Protein AF-A0A7Y5VQ24-F1 (afdb_monomer_lite)

Structure (mmCIF, N/CA/C/O backbone):
data_AF-A0A7Y5VQ24-F1
#
_entry.id   AF-A0A7Y5VQ24-F1
#
loop_
_atom_site.group_PDB
_atom_site.id
_atom_site.type_symbol
_atom_site.label_atom_id
_atom_site.label_alt_id
_atom_site.label_comp_id
_atom_site.label_asym_id
_atom_site.label_entity_id
_atom_site.label_seq_id
_atom_site.pdbx_PDB_ins_code
_atom_site.Cartn_x
_atom_site.Cartn_y
_atom_site.Cartn_z
_atom_site.occupancy
_atom_site.B_iso_or_equiv
_atom_site.auth_seq_id
_a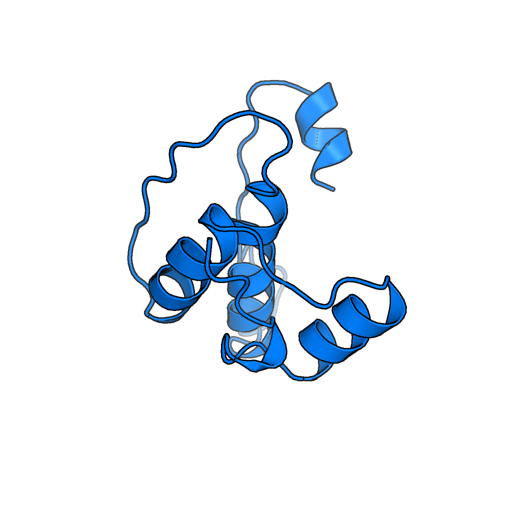tom_site.auth_comp_id
_atom_site.auth_asym_id
_atom_site.auth_atom_id
_atom_site.pdbx_PDB_model_num
ATOM 1 N N . MET A 1 1 ? -13.811 -11.235 13.311 1.00 49.31 1 MET A N 1
ATOM 2 C CA . MET A 1 1 ? -13.006 -10.517 12.301 1.00 49.31 1 MET A CA 1
ATOM 3 C C . MET A 1 1 ? -11.793 -11.379 12.024 1.00 49.31 1 MET A C 1
ATOM 5 O O . MET A 1 1 ? -11.078 -11.698 12.964 1.00 49.31 1 MET A O 1
ATOM 9 N N . GLU A 1 2 ? -11.639 -11.869 10.800 1.00 56.06 2 GLU A N 1
ATOM 10 C CA . GLU A 1 2 ? -10.588 -12.828 10.451 1.00 56.06 2 GLU A CA 1
ATOM 11 C C . GLU A 1 2 ? -9.355 -12.055 9.961 1.00 56.06 2 GLU A C 1
ATOM 13 O O . GLU A 1 2 ? -9.328 -11.540 8.844 1.00 56.06 2 GLU A O 1
ATOM 18 N N . GLN A 1 3 ? -8.350 -11.899 10.829 1.00 68.00 3 GLN A N 1
ATOM 19 C CA . GLN A 1 3 ? -7.109 -11.201 10.489 1.00 68.00 3 GLN A CA 1
ATOM 20 C C . GLN A 1 3 ? -6.235 -12.089 9.601 1.00 68.00 3 GLN A C 1
ATOM 22 O O . GLN A 1 3 ? -5.571 -13.015 10.066 1.00 68.00 3 GLN A O 1
ATOM 27 N N . ARG A 1 4 ? -6.219 -11.798 8.299 1.00 86.19 4 ARG A N 1
ATOM 28 C CA . ARG A 1 4 ? -5.417 -12.545 7.325 1.00 86.19 4 ARG A CA 1
ATOM 29 C C . ARG A 1 4 ? -3.967 -12.062 7.345 1.00 86.19 4 ARG A C 1
ATOM 31 O O . ARG A 1 4 ? -3.710 -10.865 7.258 1.00 86.19 4 ARG A O 1
ATOM 38 N N . SER A 1 5 ? -3.009 -12.982 7.440 1.00 93.00 5 SER A N 1
ATOM 39 C CA . SER A 1 5 ? -1.584 -12.628 7.370 1.00 93.00 5 SER A CA 1
ATOM 40 C C . SER A 1 5 ? -1.195 -12.140 5.971 1.00 93.00 5 SER A C 1
ATOM 42 O O . SER A 1 5 ? -1.693 -12.664 4.970 1.00 93.00 5 SER A O 1
ATOM 44 N N . PHE A 1 6 ? -0.267 -11.180 5.890 1.00 94.31 6 PHE A N 1
ATOM 45 C CA . PHE A 1 6 ? 0.288 -10.711 4.613 1.00 94.31 6 PHE A CA 1
ATOM 46 C C . PHE A 1 6 ? 0.953 -11.827 3.804 1.00 94.31 6 PHE A C 1
ATOM 48 O O . PHE A 1 6 ? 0.871 -11.824 2.575 1.00 94.31 6 PHE A O 1
ATOM 55 N N . SER A 1 7 ? 1.550 -12.816 4.474 1.00 92.50 7 SER A N 1
ATOM 56 C CA . SER A 1 7 ? 2.158 -13.983 3.821 1.00 92.50 7 SER A CA 1
ATOM 57 C C . SER A 1 7 ? 1.153 -14.780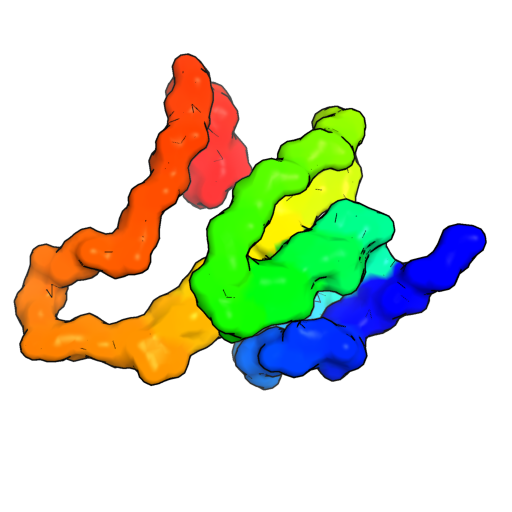 2.978 1.00 92.50 7 SER A C 1
ATOM 59 O O . SER A 1 7 ? 1.525 -15.379 1.973 1.00 92.50 7 SER A O 1
ATOM 61 N N . ALA A 1 8 ? -0.138 -14.716 3.319 1.00 93.12 8 ALA A N 1
ATOM 62 C CA . ALA A 1 8 ? -1.219 -15.381 2.597 1.00 93.12 8 ALA A CA 1
ATOM 63 C C . ALA A 1 8 ? -1.779 -14.563 1.414 1.00 93.12 8 ALA A C 1
ATOM 65 O O . ALA A 1 8 ? -2.772 -14.979 0.809 1.00 93.12 8 ALA A O 1
ATOM 66 N N . LEU A 1 9 ? -1.199 -13.395 1.100 1.00 93.44 9 LEU A N 1
ATOM 67 C CA . LEU A 1 9 ? -1.666 -12.487 0.042 1.00 93.44 9 LEU A CA 1
ATOM 68 C C . LEU A 1 9 ? -0.833 -12.554 -1.248 1.00 93.44 9 LEU A C 1
ATOM 70 O O . LEU A 1 9 ? -1.048 -11.741 -2.141 1.00 93.44 9 LEU A O 1
ATOM 74 N N . SER A 1 10 ? 0.078 -13.528 -1.374 1.00 93.00 10 SER A N 1
ATOM 75 C CA . SER A 1 10 ? 0.875 -13.773 -2.595 1.00 93.00 10 SER A CA 1
ATOM 76 C C . SER A 1 10 ? 1.668 -12.551 -3.091 1.00 93.00 10 SER A C 1
ATOM 78 O O . SER A 1 10 ? 1.872 -12.366 -4.289 1.00 93.00 10 SER A O 1
ATOM 80 N N . LEU A 1 11 ? 2.109 -11.694 -2.167 1.00 96.06 11 LEU A N 1
ATOM 81 C CA . LEU A 1 11 ? 2.969 -10.552 -2.476 1.00 96.06 11 LEU A CA 1
ATOM 82 C C . LEU A 1 11 ? 4.411 -11.001 -2.740 1.00 96.06 11 LEU A C 1
ATOM 84 O O . LEU A 1 11 ? 4.828 -12.097 -2.370 1.00 96.06 11 LEU A O 1
ATOM 88 N N . HIS A 1 12 ? 5.191 -10.121 -3.371 1.00 96.38 12 HIS A N 1
ATOM 89 C CA . HIS A 1 12 ? 6.589 -10.414 -3.683 1.00 96.38 12 HIS A CA 1
ATOM 90 C C . HIS A 1 12 ? 7.400 -10.602 -2.381 1.00 96.38 12 HIS A C 1
ATOM 92 O O . HIS A 1 12 ? 7.196 -9.818 -1.448 1.00 96.38 12 HIS A O 1
ATOM 98 N N . PRO A 1 13 ? 8.353 -11.555 -2.292 1.00 96.00 13 PRO A N 1
ATOM 99 C CA . PRO A 1 13 ? 9.098 -11.822 -1.055 1.00 96.00 13 PRO A CA 1
ATOM 100 C C . PRO A 1 13 ? 9.791 -10.596 -0.450 1.00 96.00 13 PRO A C 1
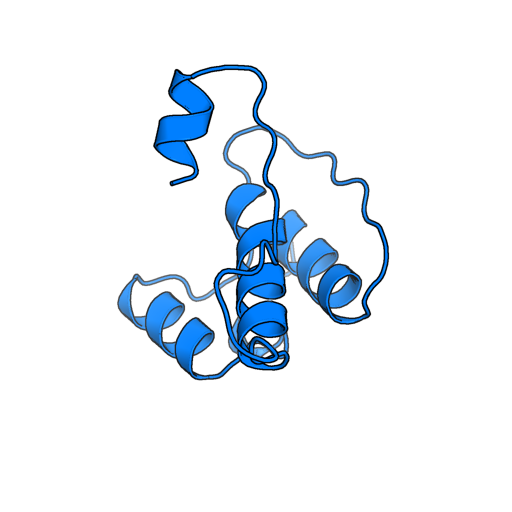ATOM 102 O O . PRO A 1 13 ? 9.800 -10.435 0.766 1.00 96.00 13 PRO A O 1
ATOM 105 N N . ALA A 1 14 ? 10.308 -9.687 -1.284 1.00 96.06 14 ALA A N 1
ATOM 106 C CA . ALA A 1 14 ? 10.917 -8.441 -0.807 1.00 96.06 14 ALA A CA 1
ATOM 107 C C . ALA A 1 14 ? 9.914 -7.525 -0.080 1.00 96.06 14 ALA A C 1
ATOM 109 O O . ALA A 1 14 ? 10.267 -6.890 0.908 1.00 96.06 14 ALA A O 1
ATOM 110 N N . ILE A 1 15 ? 8.656 -7.497 -0.533 1.00 96.50 15 ILE A N 1
ATOM 111 C CA . ILE A 1 15 ? 7.583 -6.733 0.115 1.00 96.50 15 ILE A CA 1
ATOM 112 C C . ILE A 1 15 ? 7.223 -7.384 1.454 1.00 96.50 15 ILE A C 1
ATOM 114 O O . ILE A 1 15 ? 7.099 -6.690 2.456 1.00 96.50 15 ILE A O 1
ATOM 118 N N . LEU A 1 16 ? 7.094 -8.715 1.491 1.00 96.56 16 LEU A N 1
ATOM 119 C CA . LEU A 1 16 ? 6.804 -9.455 2.726 1.00 96.56 16 LEU A CA 1
ATOM 120 C C . LEU A 1 16 ? 7.903 -9.276 3.780 1.00 96.56 16 LEU A C 1
ATOM 122 O O . LEU A 1 16 ? 7.601 -9.104 4.960 1.00 96.56 16 LEU A O 1
ATOM 126 N N . LYS A 1 17 ? 9.168 -9.277 3.347 1.00 96.12 17 LYS A N 1
ATOM 127 C CA . LYS A 1 17 ? 10.316 -8.998 4.210 1.00 96.12 17 LYS A CA 1
ATOM 128 C C . LYS A 1 17 ? 10.226 -7.592 4.806 1.00 96.12 17 LYS A C 1
ATOM 130 O O . LYS A 1 17 ? 10.250 -7.475 6.024 1.00 96.12 17 LYS A O 1
ATOM 135 N N . ALA A 1 18 ? 10.031 -6.569 3.972 1.00 96.12 18 ALA A N 1
ATOM 136 C CA . ALA A 1 18 ? 9.903 -5.186 4.435 1.00 96.12 18 ALA A CA 1
ATOM 137 C C . ALA A 1 18 ? 8.728 -5.006 5.413 1.00 96.12 18 ALA A C 1
ATOM 139 O O . ALA A 1 18 ? 8.879 -4.386 6.456 1.00 96.12 18 ALA A O 1
ATOM 140 N N . LEU A 1 19 ? 7.569 -5.613 5.126 1.00 95.56 19 LEU A N 1
ATOM 141 C CA . LEU A 1 19 ? 6.421 -5.595 6.040 1.00 95.56 19 LEU A CA 1
ATOM 142 C C . LEU A 1 19 ? 6.762 -6.222 7.395 1.00 95.56 19 LEU A C 1
ATOM 144 O O . LEU A 1 19 ? 6.373 -5.689 8.428 1.00 95.56 19 LEU A O 1
ATOM 148 N N . THR A 1 20 ? 7.503 -7.330 7.394 1.00 94.44 20 THR A N 1
ATOM 149 C CA . THR A 1 20 ? 7.909 -8.018 8.626 1.00 94.44 20 THR A CA 1
ATOM 150 C C . THR A 1 20 ? 8.897 -7.183 9.440 1.00 94.44 20 THR A C 1
ATOM 152 O O . THR A 1 20 ? 8.749 -7.099 10.656 1.00 94.44 20 THR A O 1
ATOM 155 N N . GLU A 1 21 ? 9.876 -6.552 8.786 1.00 96.44 21 GLU A N 1
ATOM 156 C CA . GLU A 1 21 ? 10.871 -5.674 9.423 1.00 96.44 21 GLU A CA 1
ATOM 157 C C . GLU A 1 21 ? 10.221 -4.437 10.060 1.00 96.44 21 GLU A C 1
ATOM 159 O O . GLU A 1 21 ? 10.595 -4.045 11.161 1.00 96.44 21 GLU A O 1
ATOM 164 N N . GLU A 1 22 ? 9.182 -3.897 9.425 1.00 94.50 22 GLU A N 1
ATOM 165 C CA . GLU A 1 22 ? 8.359 -2.801 9.950 1.00 94.50 22 GLU A CA 1
ATOM 166 C C . GLU A 1 22 ? 7.316 -3.257 10.997 1.00 94.50 22 GLU A C 1
ATOM 168 O O . GLU A 1 22 ? 6.561 -2.446 11.533 1.00 94.50 22 GLU A O 1
ATOM 173 N N . GLY A 1 23 ? 7.234 -4.558 11.298 1.00 94.62 23 GLY A N 1
ATOM 174 C CA . GLY A 1 23 ? 6.317 -5.111 12.300 1.00 94.62 23 GLY A CA 1
ATOM 175 C C . GLY A 1 23 ? 4.874 -5.340 11.824 1.00 94.62 23 GLY A C 1
ATOM 176 O O . GLY A 1 23 ? 3.999 -5.660 12.632 1.00 94.62 23 GLY A O 1
ATOM 177 N N . TYR A 1 24 ? 4.594 -5.236 10.524 1.00 93.56 24 TYR A N 1
ATOM 178 C CA . TYR A 1 24 ? 3.281 -5.520 9.939 1.00 93.56 24 TYR A CA 1
ATOM 179 C C . TYR A 1 24 ? 3.101 -7.015 9.635 1.00 93.56 24 TYR A C 1
ATOM 181 O O . TYR A 1 24 ? 3.555 -7.525 8.611 1.00 93.56 24 TYR A O 1
ATOM 189 N N . GLN A 1 25 ? 2.369 -7.729 10.495 1.00 90.81 25 GLN A N 1
ATOM 190 C CA . GLN A 1 25 ? 2.109 -9.170 10.319 1.00 90.81 25 GLN A CA 1
ATOM 191 C C . GLN A 1 25 ? 0.738 -9.492 9.705 1.00 90.81 25 GLN A C 1
ATOM 193 O O . GLN A 1 25 ? 0.601 -10.437 8.916 1.00 90.81 25 GLN A O 1
ATOM 198 N N . HIS A 1 26 ? -0.278 -8.696 10.045 1.00 94.56 26 HIS A N 1
ATOM 199 C CA . HIS A 1 26 ? -1.670 -8.929 9.665 1.00 94.56 26 HIS A CA 1
ATOM 200 C C . HIS A 1 26 ? -2.202 -7.795 8.795 1.00 94.56 26 HIS A C 1
ATOM 202 O O . HIS A 1 26 ? -2.040 -6.618 9.116 1.00 94.56 26 HIS A O 1
ATOM 208 N N . ALA A 1 27 ? -2.866 -8.166 7.705 1.00 95.12 27 ALA A N 1
ATOM 209 C CA . ALA A 1 27 ? -3.548 -7.229 6.836 1.00 95.12 27 ALA A CA 1
ATOM 210 C C . ALA A 1 27 ? -4.876 -6.787 7.465 1.00 95.12 27 ALA A C 1
ATOM 212 O O . ALA A 1 27 ? -5.593 -7.590 8.068 1.00 95.12 27 ALA A O 1
ATOM 213 N N . THR A 1 28 ? -5.234 -5.519 7.276 1.00 94.44 28 THR A N 1
ATOM 214 C CA . THR A 1 28 ? -6.564 -5.014 7.640 1.00 94.44 28 THR A CA 1
ATOM 215 C C . THR A 1 28 ? -7.639 -5.590 6.716 1.00 94.44 28 THR A C 1
ATOM 217 O O . THR A 1 28 ? -7.348 -6.048 5.610 1.00 94.44 28 THR A O 1
ATOM 220 N N . ASP A 1 29 ? -8.909 -5.512 7.117 1.00 93.75 29 ASP A N 1
ATOM 221 C CA . ASP A 1 29 ? -10.025 -6.038 6.319 1.00 93.75 29 ASP A CA 1
ATOM 222 C C . ASP A 1 29 ? -10.105 -5.444 4.906 1.00 93.75 29 ASP A C 1
ATOM 224 O O . ASP A 1 29 ? -10.566 -6.107 3.978 1.00 93.75 29 ASP A O 1
ATOM 228 N N . ILE A 1 30 ? -9.717 -4.176 4.716 1.00 94.12 30 ILE A N 1
ATOM 229 C CA . ILE A 1 30 ? -9.710 -3.578 3.374 1.00 94.12 30 ILE A CA 1
ATOM 230 C C . ILE A 1 30 ? -8.532 -4.097 2.547 1.00 94.12 30 ILE A C 1
ATOM 232 O O . ILE A 1 30 ? -8.697 -4.364 1.363 1.00 94.12 30 ILE A O 1
ATOM 236 N N . GLN A 1 31 ? -7.367 -4.306 3.164 1.00 95.56 31 GLN A N 1
ATOM 237 C CA . GLN A 1 31 ? -6.171 -4.827 2.501 1.00 95.56 31 GLN A CA 1
ATOM 238 C C . GLN A 1 31 ? -6.354 -6.292 2.095 1.00 95.56 31 GLN A C 1
ATOM 240 O O . GLN A 1 31 ? -6.075 -6.648 0.953 1.00 95.56 31 GLN A O 1
ATOM 245 N N . SER A 1 32 ? -6.883 -7.129 2.991 1.00 95.44 32 SER A N 1
ATOM 246 C CA . SER A 1 32 ? -7.107 -8.556 2.732 1.00 95.44 32 SER A CA 1
ATOM 247 C C . SER A 1 32 ? -8.110 -8.803 1.600 1.00 95.44 32 SER A C 1
ATOM 249 O O . SER A 1 32 ? -7.977 -9.788 0.874 1.00 95.44 32 SER A O 1
ATOM 251 N N . ARG A 1 33 ? -9.075 -7.890 1.413 1.00 93.94 33 ARG A N 1
ATOM 252 C CA . ARG A 1 33 ? -10.052 -7.917 0.314 1.00 93.94 33 ARG A CA 1
ATOM 253 C C . ARG A 1 33 ? -9.524 -7.289 -0.976 1.00 93.94 33 ARG A C 1
ATOM 255 O O . ARG A 1 33 ? -9.755 -7.836 -2.046 1.00 93.94 33 ARG A O 1
ATOM 262 N N . ALA A 1 34 ? -8.823 -6.160 -0.888 1.00 95.50 34 ALA A N 1
ATOM 263 C CA . ALA A 1 34 ? -8.370 -5.403 -2.054 1.00 95.50 34 ALA A CA 1
ATOM 264 C C . ALA A 1 34 ? -7.156 -6.030 -2.748 1.00 95.50 34 ALA A C 1
ATOM 266 O O . ALA A 1 34 ? -7.148 -6.161 -3.971 1.00 95.50 34 ALA A O 1
ATOM 267 N N . ILE A 1 35 ? -6.132 -6.423 -1.980 1.00 96.50 35 ILE A N 1
ATOM 268 C CA . ILE A 1 35 ? -4.830 -6.834 -2.524 1.00 96.50 35 ILE A CA 1
ATOM 269 C C . ILE A 1 35 ? -4.977 -7.985 -3.534 1.00 96.50 35 ILE A C 1
ATOM 271 O O . ILE A 1 35 ? -4.480 -7.835 -4.651 1.00 96.50 35 ILE A O 1
ATOM 275 N N . PRO A 1 36 ? -5.699 -9.087 -3.236 1.00 95.50 36 PRO A N 1
ATOM 276 C CA . PRO A 1 36 ? -5.856 -10.180 -4.195 1.00 95.50 36 PRO A CA 1
ATOM 277 C C . PRO A 1 36 ? -6.556 -9.764 -5.493 1.00 95.50 36 PRO A C 1
ATOM 279 O O . PRO A 1 36 ? -6.236 -10.291 -6.555 1.00 95.50 36 PRO A O 1
ATOM 282 N N . GLU A 1 37 ? -7.503 -8.826 -5.433 1.00 95.50 37 GLU A N 1
ATOM 283 C CA . GLU A 1 37 ? -8.245 -8.366 -6.611 1.00 95.50 37 GLU A CA 1
ATOM 284 C C . GLU A 1 37 ? -7.374 -7.489 -7.518 1.00 95.50 37 GLU A C 1
ATOM 286 O O . GLU A 1 37 ? -7.351 -7.693 -8.733 1.00 95.50 37 GLU A O 1
ATOM 291 N N . VAL A 1 38 ? -6.568 -6.595 -6.936 1.00 95.06 38 VAL A N 1
ATOM 292 C CA . VAL A 1 38 ? -5.617 -5.767 -7.696 1.00 95.06 38 VAL A CA 1
ATOM 293 C C . VAL A 1 38 ? -4.504 -6.622 -8.315 1.00 95.06 38 VAL A C 1
ATOM 295 O O . VAL A 1 38 ? -4.096 -6.372 -9.452 1.00 95.06 38 VAL A O 1
ATOM 298 N N . LEU A 1 39 ? -4.034 -7.664 -7.614 1.00 95.25 39 LEU A N 1
ATOM 299 C CA . LEU A 1 39 ? -3.050 -8.616 -8.151 1.00 95.25 39 LEU A CA 1
ATOM 300 C C . LEU A 1 39 ? -3.591 -9.417 -9.344 1.00 95.25 39 LEU A C 1
ATOM 302 O O . LEU A 1 39 ? -2.837 -9.708 -10.268 1.00 95.25 39 LEU A O 1
ATOM 306 N N . LYS A 1 40 ? -4.899 -9.705 -9.379 1.00 94.75 40 LYS A N 1
ATOM 307 C CA . LYS A 1 40 ? -5.579 -10.303 -10.546 1.00 94.75 40 LYS A CA 1
ATOM 308 C C . LYS A 1 40 ? -5.742 -9.326 -11.718 1.00 94.75 40 LYS A C 1
ATOM 310 O O . LYS A 1 40 ? -6.301 -9.708 -12.742 1.00 94.75 40 LYS A O 1
ATOM 315 N N . GLY A 1 41 ? -5.297 -8.076 -11.575 1.00 92.75 41 GLY A N 1
ATOM 316 C CA . GLY A 1 41 ? -5.413 -7.045 -12.603 1.00 92.75 41 GLY A CA 1
ATOM 317 C C . GLY A 1 41 ? -6.819 -6.464 -12.745 1.00 92.75 41 GLY A C 1
ATOM 318 O O . GLY A 1 41 ? -7.122 -5.909 -13.796 1.00 92.75 41 GLY A O 1
ATOM 319 N N . ARG A 1 42 ? -7.676 -6.602 -11.725 1.00 94.88 42 ARG A N 1
ATOM 320 C CA . ARG A 1 42 ? -9.038 -6.054 -11.733 1.00 94.88 42 ARG A CA 1
ATOM 321 C C . ARG A 1 42 ? -9.045 -4.599 -11.273 1.00 94.88 42 ARG A C 1
ATOM 323 O O . ARG A 1 42 ? -8.288 -4.228 -10.373 1.00 94.88 42 ARG A O 1
ATOM 330 N N . ASP A 1 43 ? -9.953 -3.815 -11.844 1.00 95.06 43 ASP A N 1
ATOM 331 C CA . ASP A 1 43 ? -10.279 -2.486 -11.332 1.00 95.06 43 ASP A CA 1
ATOM 332 C C . ASP A 1 43 ? -11.026 -2.608 -10.001 1.00 95.06 43 ASP A C 1
ATOM 334 O O . ASP A 1 43 ? -11.833 -3.520 -9.799 1.00 95.06 43 ASP A O 1
ATOM 338 N N . LEU A 1 44 ? -10.751 -1.690 -9.074 1.00 93.38 44 LEU A N 1
ATOM 339 C CA . LEU A 1 44 ? -11.278 -1.751 -7.716 1.00 93.38 44 LEU A CA 1
ATOM 340 C C . LEU A 1 44 ? -11.790 -0.385 -7.261 1.00 93.38 44 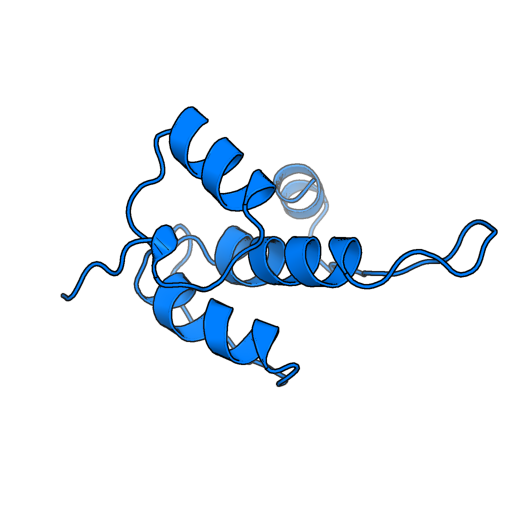LEU A C 1
ATOM 342 O O . LEU A 1 44 ? -11.062 0.605 -7.293 1.00 93.38 44 LEU A O 1
ATOM 346 N N . LEU A 1 45 ? -13.010 -0.370 -6.721 1.00 94.38 45 LEU A N 1
ATOM 347 C CA . LEU A 1 45 ? -13.520 0.726 -5.903 1.00 94.38 45 LEU A CA 1
ATOM 348 C C . LEU A 1 45 ? -13.485 0.309 -4.427 1.00 94.38 45 LEU A C 1
ATOM 350 O O . LEU A 1 45 ? -14.231 -0.570 -4.001 1.00 94.38 45 LEU A O 1
ATOM 354 N N . ALA A 1 46 ? -12.615 0.941 -3.642 1.00 90.38 46 ALA A N 1
ATOM 355 C CA . ALA A 1 46 ? -12.440 0.638 -2.225 1.00 90.38 46 ALA A CA 1
ATOM 356 C C . ALA A 1 46 ? -13.053 1.737 -1.344 1.00 90.38 46 ALA A C 1
ATOM 358 O O . ALA A 1 46 ? -12.563 2.866 -1.317 1.00 90.38 46 ALA A O 1
ATOM 359 N N . ILE A 1 47 ? -14.089 1.393 -0.573 1.00 91.88 47 ILE A N 1
ATOM 360 C CA . ILE A 1 47 ? -14.728 2.296 0.394 1.00 91.88 47 ILE A CA 1
ATOM 361 C C . ILE A 1 47 ? -14.420 1.796 1.804 1.00 91.88 47 ILE A C 1
ATOM 363 O O . ILE A 1 47 ? -14.797 0.690 2.183 1.00 91.88 47 ILE A O 1
ATOM 367 N N . ALA A 1 48 ? -13.718 2.611 2.586 1.00 89.31 48 ALA A N 1
ATOM 368 C CA . ALA A 1 48 ? -13.430 2.336 3.991 1.00 89.31 48 ALA A CA 1
ATOM 369 C C . ALA A 1 48 ? -13.165 3.645 4.743 1.00 89.31 48 ALA A C 1
ATOM 371 O O . ALA A 1 48 ? -12.778 4.647 4.133 1.00 89.31 48 ALA A O 1
ATOM 372 N N . GLN A 1 49 ? -13.291 3.630 6.071 1.00 88.81 49 GLN A N 1
ATOM 373 C CA . GLN A 1 49 ? -12.971 4.779 6.923 1.00 88.81 49 GLN A CA 1
ATOM 374 C C . GLN A 1 49 ? -11.490 5.191 6.797 1.00 88.81 49 GLN A C 1
ATOM 376 O O . GLN A 1 49 ? -10.626 4.392 6.416 1.00 88.81 49 GLN A O 1
ATOM 381 N N . THR A 1 50 ? -11.168 6.459 7.049 1.00 86.50 50 THR A N 1
ATOM 382 C CA . THR A 1 50 ? -9.776 6.943 7.141 1.00 86.50 50 THR A CA 1
ATOM 383 C C . THR A 1 50 ? -8.995 6.162 8.203 1.00 86.50 50 THR A C 1
ATOM 385 O O . THR A 1 50 ? -9.576 5.694 9.176 1.00 86.50 50 THR A O 1
ATOM 388 N N . GLY A 1 51 ? -7.693 5.955 7.986 1.00 84.50 51 GLY A N 1
ATOM 389 C CA . GLY A 1 51 ? -6.838 5.200 8.916 1.00 84.50 51 GLY A CA 1
ATOM 390 C C . GLY A 1 51 ? -6.933 3.671 8.815 1.00 84.50 51 GLY A C 1
ATOM 391 O O . GLY A 1 51 ? -6.194 2.974 9.492 1.00 84.50 51 GLY A O 1
ATOM 392 N N . THR A 1 52 ? -7.769 3.116 7.931 1.00 87.75 52 THR A N 1
ATOM 393 C CA . THR A 1 52 ? -7.931 1.649 7.765 1.00 87.75 52 THR A CA 1
ATOM 394 C C . THR A 1 52 ? -6.863 0.977 6.889 1.00 87.75 52 THR A C 1
ATOM 396 O O . THR A 1 52 ? -6.970 -0.206 6.565 1.00 87.75 52 THR A O 1
ATOM 399 N N . GLY A 1 53 ? -5.829 1.715 6.472 1.00 91.44 53 GLY A N 1
ATOM 400 C CA . GLY A 1 53 ? -4.731 1.169 5.668 1.00 91.44 53 GLY A CA 1
ATOM 401 C C . GLY A 1 53 ? -5.007 1.064 4.162 1.00 91.44 53 GLY A C 1
ATOM 402 O O . GLY A 1 53 ? -4.364 0.260 3.486 1.00 91.44 53 GLY A O 1
ATOM 403 N N . LYS A 1 54 ? -5.926 1.883 3.622 1.00 93.25 54 LYS A N 1
ATOM 404 C CA . LYS A 1 54 ? -6.229 1.962 2.175 1.00 93.25 54 LYS A CA 1
ATOM 405 C C . LYS A 1 54 ? -4.995 2.239 1.307 1.00 93.25 54 LYS A C 1
ATOM 407 O O . LYS A 1 54 ? -4.923 1.717 0.2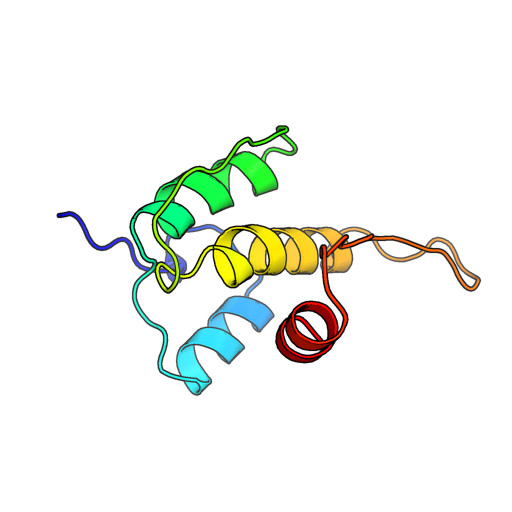03 1.00 93.25 54 LYS A O 1
ATOM 412 N N . THR A 1 55 ? -4.027 3.012 1.806 1.00 93.25 55 THR A N 1
ATOM 413 C CA . THR A 1 55 ? -2.784 3.313 1.078 1.00 93.25 55 THR A CA 1
ATOM 414 C C . THR A 1 55 ? -2.024 2.037 0.730 1.00 93.25 55 THR A C 1
ATOM 416 O O . THR A 1 55 ? -1.800 1.754 -0.441 1.00 93.25 55 THR A O 1
ATOM 419 N N . ALA A 1 56 ? -1.739 1.200 1.731 1.00 93.81 56 ALA A N 1
ATOM 420 C CA . ALA A 1 56 ? -1.108 -0.102 1.525 1.00 93.81 56 ALA A CA 1
ATOM 421 C C . ALA A 1 56 ? -1.970 -1.052 0.673 1.00 93.81 56 ALA A C 1
ATOM 423 O O . ALA A 1 56 ? -1.436 -1.866 -0.079 1.00 93.81 56 ALA A O 1
ATOM 424 N N . ALA A 1 57 ? -3.301 -0.927 0.745 1.00 94.75 57 ALA A N 1
ATOM 425 C CA . ALA A 1 57 ? -4.221 -1.756 -0.029 1.00 94.75 57 ALA A CA 1
ATOM 426 C C . ALA A 1 57 ? -4.060 -1.581 -1.553 1.00 94.75 57 ALA A C 1
ATOM 428 O O . ALA A 1 57 ? -4.267 -2.550 -2.281 1.00 94.75 57 ALA A O 1
ATOM 429 N N . PHE A 1 58 ? -3.661 -0.393 -2.034 1.00 93.69 58 PHE A N 1
ATOM 430 C CA . PHE A 1 58 ? -3.336 -0.178 -3.451 1.00 93.69 58 PHE A CA 1
ATOM 431 C C . PHE A 1 58 ? -1.826 -0.169 -3.738 1.00 93.69 58 PHE A C 1
ATOM 433 O O . PHE A 1 58 ? -1.417 -0.605 -4.813 1.00 93.69 58 PHE A O 1
ATOM 440 N N . SER A 1 59 ? -0.980 0.304 -2.813 1.00 95.06 59 SER A N 1
ATOM 441 C CA . SER A 1 59 ? 0.452 0.489 -3.083 1.00 95.06 59 SER A CA 1
ATOM 442 C C . SER A 1 59 ? 1.233 -0.827 -3.078 1.00 95.06 59 SER A C 1
ATOM 444 O O . SER A 1 59 ? 2.064 -1.037 -3.957 1.00 95.06 59 SER A O 1
ATOM 446 N N . LEU A 1 60 ? 0.931 -1.761 -2.170 1.00 96.31 60 LEU A N 1
ATOM 447 C CA . LEU A 1 60 ? 1.595 -3.070 -2.119 1.00 96.31 60 LEU A CA 1
ATOM 448 C C . LEU A 1 60 ? 1.401 -3.894 -3.408 1.00 96.31 60 LEU A C 1
ATOM 450 O O . LEU A 1 60 ? 2.401 -4.336 -3.982 1.00 96.31 60 LEU A O 1
ATOM 454 N N . PRO A 1 61 ? 0.169 -4.091 -3.926 1.00 96.19 61 PRO A N 1
ATOM 455 C CA . PRO A 1 61 ? -0.015 -4.811 -5.182 1.00 96.19 61 PRO A CA 1
ATOM 456 C C . PRO A 1 61 ? 0.521 -4.026 -6.390 1.00 96.19 61 PRO A C 1
ATOM 458 O O . PRO A 1 61 ? 0.985 -4.639 -7.351 1.00 96.19 61 PRO A O 1
ATOM 461 N N . MET A 1 62 ? 0.534 -2.688 -6.345 1.00 95.19 62 MET A N 1
ATOM 462 C CA . MET A 1 62 ? 1.182 -1.861 -7.369 1.00 95.19 62 MET A CA 1
ATOM 463 C C . MET A 1 62 ? 2.697 -2.108 -7.410 1.00 95.19 62 MET A C 1
ATOM 465 O O . MET A 1 62 ? 3.232 -2.386 -8.481 1.00 95.19 62 MET A O 1
ATOM 469 N N . LEU A 1 63 ? 3.385 -2.083 -6.262 1.00 95.00 63 LEU A N 1
ATOM 470 C CA . LEU A 1 63 ? 4.817 -2.387 -6.160 1.00 95.00 63 LEU A CA 1
ATOM 471 C C . LEU A 1 63 ? 5.130 -3.809 -6.637 1.00 95.00 63 LEU A C 1
ATOM 473 O O . LEU A 1 63 ? 6.091 -4.007 -7.379 1.00 95.00 63 LEU A O 1
ATOM 477 N N . HIS A 1 64 ? 4.292 -4.786 -6.277 1.00 95.81 64 HIS A N 1
ATOM 478 C CA . HIS A 1 64 ? 4.417 -6.158 -6.770 1.00 95.81 64 HIS A CA 1
ATOM 479 C C . HIS A 1 64 ? 4.360 -6.209 -8.306 1.00 95.81 64 HIS A C 1
ATOM 481 O O . HIS A 1 64 ? 5.242 -6.785 -8.942 1.00 95.81 64 HIS A O 1
ATOM 487 N N . ARG A 1 65 ? 3.369 -5.556 -8.927 1.00 93.56 65 ARG A N 1
ATOM 488 C CA . ARG A 1 65 ? 3.243 -5.511 -10.394 1.00 93.56 65 ARG A CA 1
ATOM 489 C C . ARG A 1 65 ? 4.420 -4.797 -11.057 1.00 93.56 65 ARG A C 1
ATOM 491 O O . ARG A 1 65 ? 4.949 -5.295 -12.045 1.00 93.56 65 ARG A O 1
ATOM 498 N N . LEU A 1 66 ? 4.863 -3.673 -10.491 1.00 92.44 66 LEU A N 1
ATOM 499 C CA . LEU A 1 66 ? 6.010 -2.906 -10.985 1.00 92.44 66 LEU A CA 1
ATOM 500 C C . LEU A 1 66 ? 7.324 -3.690 -10.920 1.00 92.44 66 LEU A C 1
ATOM 502 O O . LEU A 1 66 ? 8.210 -3.433 -11.730 1.00 92.44 66 LEU A O 1
ATOM 506 N N . HIS A 1 67 ? 7.457 -4.612 -9.966 1.00 92.31 67 HIS A N 1
ATOM 507 C CA . HIS A 1 67 ? 8.604 -5.509 -9.887 1.00 92.31 67 HIS A CA 1
ATOM 508 C C . HIS A 1 67 ? 8.580 -6.561 -11.006 1.00 92.31 67 HIS A C 1
ATOM 510 O O . HIS A 1 67 ? 9.594 -6.784 -11.660 1.00 92.31 67 HIS A O 1
ATOM 516 N N . HIS A 1 68 ? 7.418 -7.167 -11.267 1.00 91.19 68 HIS A N 1
ATOM 517 C CA . HIS A 1 68 ? 7.265 -8.194 -12.306 1.00 91.19 68 HIS A CA 1
ATOM 518 C C . HIS A 1 68 ? 7.219 -7.644 -13.740 1.00 91.19 68 HIS A C 1
ATOM 520 O O . HIS A 1 68 ? 7.364 -8.408 -14.691 1.00 91.19 68 HIS A O 1
ATOM 526 N N . GLN A 1 69 ? 7.026 -6.335 -13.910 1.00 88.25 69 GLN A N 1
ATOM 527 C CA . GLN A 1 69 ? 6.976 -5.661 -15.209 1.00 88.25 69 GLN A CA 1
ATOM 528 C C . GLN A 1 69 ? 8.146 -4.671 -15.336 1.00 88.25 69 GLN A C 1
ATOM 530 O O . GLN A 1 69 ? 7.972 -3.471 -15.090 1.00 88.25 69 GLN A O 1
ATOM 535 N N . PRO A 1 70 ? 9.356 -5.152 -15.690 1.00 79.19 70 PRO A N 1
ATOM 536 C CA . PRO A 1 70 ? 10.513 -4.285 -15.878 1.00 79.19 70 PRO A CA 1
ATOM 537 C C . PRO A 1 70 ? 10.247 -3.256 -16.986 1.00 79.19 70 PRO A C 1
ATOM 539 O O . PRO A 1 70 ? 9.570 -3.539 -17.972 1.00 79.19 70 PRO A O 1
ATOM 542 N N . SER A 1 71 ? 10.775 -2.038 -16.824 1.00 82.44 71 SER A N 1
ATOM 543 C CA . SER A 1 71 ? 10.668 -1.003 -17.863 1.00 82.44 71 SER A CA 1
ATOM 544 C C . SER A 1 71 ? 11.379 -1.463 -19.130 1.00 82.44 71 SER A C 1
ATOM 546 O O . SER A 1 71 ? 12.533 -1.881 -19.051 1.00 82.44 71 SER A O 1
ATOM 548 N N . GLY A 1 72 ? 10.747 -1.289 -20.292 1.00 78.81 72 GLY A N 1
ATOM 549 C CA . GLY A 1 72 ? 11.319 -1.609 -21.607 1.00 78.81 72 GLY A CA 1
ATOM 550 C C . GLY A 1 72 ? 12.453 -0.678 -22.069 1.00 78.81 72 GLY A C 1
ATOM 551 O O . GLY A 1 72 ? 12.658 -0.524 -23.266 1.00 78.81 72 GLY A O 1
ATOM 552 N N . GLY A 1 73 ? 13.174 -0.044 -21.138 1.00 81.25 73 GLY A N 1
ATOM 553 C CA . GLY A 1 73 ? 14.168 1.000 -21.396 1.00 81.25 73 GLY A CA 1
ATOM 554 C C . GLY A 1 73 ? 13.598 2.424 -21.329 1.00 81.25 73 GLY A C 1
ATOM 555 O O . GLY A 1 73 ? 12.394 2.646 -21.433 1.00 81.25 73 GLY A O 1
ATOM 556 N N . GLY A 1 74 ? 14.485 3.405 -21.125 1.00 82.50 74 GLY A N 1
ATOM 557 C CA . GLY A 1 74 ? 14.125 4.824 -21.020 1.00 82.50 74 GLY A CA 1
ATOM 558 C C . GLY A 1 74 ? 13.338 5.202 -19.754 1.00 82.50 74 GLY A C 1
ATOM 559 O O . GLY A 1 74 ? 13.083 4.385 -18.869 1.00 82.50 74 GLY A O 1
ATOM 560 N N . ARG A 1 75 ? 12.960 6.484 -19.646 1.00 82.31 75 ARG A N 1
ATOM 561 C CA . ARG A 1 75 ? 12.163 7.006 -18.524 1.00 82.31 75 ARG A CA 1
ATOM 562 C C . ARG A 1 75 ? 10.670 6.869 -18.832 1.00 82.31 75 ARG A C 1
ATOM 564 O O . ARG A 1 75 ? 10.083 7.767 -19.426 1.00 82.31 75 ARG A O 1
ATOM 571 N N . GLN A 1 76 ? 10.068 5.750 -18.429 1.00 89.56 76 GLN A N 1
ATOM 572 C CA . GLN A 1 76 ? 8.646 5.459 -18.650 1.00 89.56 76 GLN A CA 1
ATOM 573 C C . GLN A 1 76 ? 7.823 5.624 -17.363 1.00 89.56 76 GLN A C 1
ATOM 575 O O . GLN A 1 76 ? 8.177 5.080 -16.317 1.00 89.56 76 GLN A O 1
ATOM 580 N N . LEU A 1 77 ? 6.695 6.337 -17.446 1.00 90.75 77 LEU A N 1
ATOM 581 C CA . LEU A 1 77 ? 5.708 6.393 -16.365 1.00 90.75 77 LEU A CA 1
ATOM 582 C C . LEU A 1 77 ? 4.984 5.041 -16.271 1.00 90.75 77 LEU A C 1
ATOM 584 O O . LEU A 1 77 ? 4.364 4.613 -17.241 1.00 90.75 77 LEU A O 1
ATOM 588 N N . ARG A 1 78 ? 5.064 4.370 -15.115 1.00 92.00 78 ARG A N 1
ATOM 589 C CA . ARG A 1 78 ? 4.456 3.038 -14.905 1.00 92.00 78 ARG A CA 1
ATOM 590 C C . ARG A 1 78 ? 3.301 3.015 -13.901 1.00 92.00 78 ARG A C 1
ATOM 592 O O . ARG A 1 78 ? 2.573 2.031 -13.841 1.00 92.00 78 ARG A O 1
ATOM 599 N N . ALA A 1 79 ? 3.145 4.072 -13.109 1.00 92.94 79 ALA A N 1
ATOM 600 C CA . ALA A 1 79 ? 2.061 4.229 -12.147 1.00 92.94 79 ALA A CA 1
ATOM 601 C C . ALA A 1 79 ? 1.793 5.718 -11.896 1.00 92.94 79 ALA A C 1
ATOM 603 O O . ALA A 1 79 ? 2.723 6.524 -11.926 1.00 92.94 79 ALA A O 1
ATOM 604 N N . LEU A 1 80 ? 0.532 6.067 -11.638 1.00 94.06 80 LEU A N 1
ATOM 605 C CA . LEU A 1 80 ? 0.096 7.415 -11.284 1.00 94.06 80 LEU A CA 1
ATOM 606 C C . LEU A 1 80 ? -0.850 7.322 -10.087 1.00 94.06 80 LEU A C 1
ATOM 608 O O . LEU A 1 80 ? -1.855 6.616 -10.142 1.00 94.06 80 LEU A O 1
ATOM 612 N N .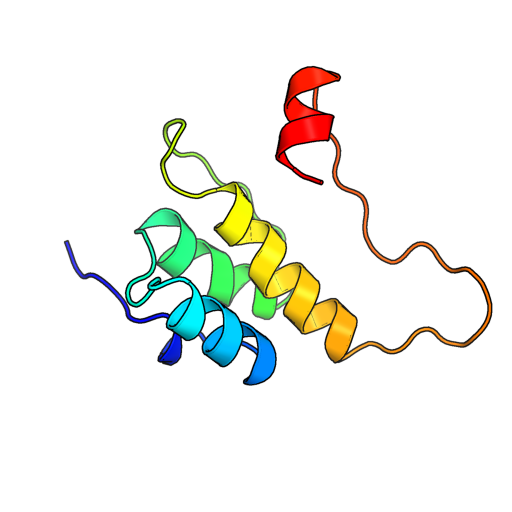 ILE A 1 81 ? -0.522 8.042 -9.019 1.00 93.94 81 ILE A N 1
ATOM 613 C CA . ILE A 1 81 ? -1.392 8.222 -7.858 1.00 93.94 81 ILE A CA 1
ATOM 614 C C . ILE A 1 81 ? -1.878 9.666 -7.900 1.00 93.94 81 ILE A C 1
ATOM 616 O O . ILE A 1 81 ? -1.071 10.591 -7.970 1.00 93.94 81 ILE A O 1
ATOM 620 N N . LEU A 1 82 ? -3.195 9.853 -7.875 1.00 94.62 82 LEU A N 1
ATOM 621 C CA . LEU A 1 82 ? -3.821 11.168 -7.818 1.00 94.62 82 LEU A CA 1
ATOM 622 C C . LEU A 1 82 ? -4.359 11.395 -6.409 1.00 94.62 82 LEU A C 1
ATOM 624 O O . LEU A 1 82 ? -5.125 10.583 -5.891 1.00 94.62 82 LEU A O 1
ATOM 628 N N . THR A 1 83 ? -3.964 12.504 -5.797 1.00 94.12 83 THR A N 1
ATOM 629 C CA . THR A 1 83 ? -4.459 12.940 -4.491 1.00 94.12 83 THR A CA 1
ATOM 630 C C . THR A 1 83 ? -5.101 14.323 -4.625 1.00 94.12 83 THR A C 1
ATOM 632 O O . THR A 1 83 ? -4.694 15.109 -5.482 1.00 94.12 83 THR A O 1
ATOM 635 N N . PRO A 1 84 ? -6.124 14.646 -3.814 1.00 94.06 84 PRO A N 1
ATOM 636 C CA . PRO A 1 84 ? -6.866 15.897 -3.969 1.00 94.06 84 PRO A CA 1
ATOM 637 C C . PRO A 1 84 ? -6.137 17.114 -3.385 1.00 94.06 84 PRO A C 1
ATOM 639 O O . PRO A 1 84 ? -6.474 18.242 -3.731 1.00 94.06 84 PRO A O 1
ATOM 642 N N . THR A 1 85 ? -5.161 16.908 -2.493 1.00 94.12 85 THR A N 1
ATOM 643 C CA . THR A 1 85 ? -4.400 17.997 -1.868 1.00 94.12 85 THR A CA 1
ATOM 644 C C . THR A 1 85 ? -2.907 17.690 -1.821 1.00 94.12 85 THR A C 1
ATOM 646 O O . THR A 1 85 ? -2.476 16.533 -1.898 1.00 94.12 85 THR A O 1
ATOM 649 N N . ARG A 1 86 ? -2.110 18.751 -1.668 1.00 92.25 86 ARG A N 1
ATOM 650 C CA . ARG A 1 86 ? -0.650 18.678 -1.579 1.00 92.25 86 ARG A CA 1
ATOM 651 C C . ARG A 1 86 ? -0.192 17.941 -0.321 1.00 92.25 86 ARG A C 1
ATOM 653 O O . ARG A 1 86 ? 0.747 17.159 -0.382 1.00 92.25 86 ARG A O 1
ATOM 660 N N . GLU A 1 87 ? -0.860 18.163 0.802 1.00 91.69 87 GLU A N 1
ATOM 661 C CA . GLU A 1 87 ? -0.550 17.542 2.092 1.00 91.69 87 GLU A CA 1
ATOM 662 C C . GLU A 1 87 ? -0.718 16.025 2.009 1.00 91.69 87 GLU A C 1
ATOM 664 O O . GLU A 1 87 ? 0.141 15.281 2.470 1.00 91.69 87 GLU A O 1
ATOM 669 N N . LEU A 1 88 ? -1.782 15.560 1.345 1.00 87.12 88 LEU A N 1
ATOM 670 C CA . LEU A 1 88 ? -1.991 14.133 1.105 1.00 87.12 88 LEU A CA 1
ATOM 671 C C . LEU A 1 88 ? -0.991 13.560 0.098 1.00 87.12 88 LEU A C 1
ATOM 673 O O . LEU A 1 88 ? -0.591 12.408 0.240 1.00 87.12 88 LEU A O 1
ATOM 677 N N . ALA A 1 89 ? -0.561 14.348 -0.894 1.00 88.69 89 ALA A N 1
ATOM 678 C CA . ALA A 1 89 ? 0.500 13.926 -1.808 1.00 88.69 89 ALA A CA 1
ATOM 679 C C . ALA A 1 89 ? 1.814 13.656 -1.054 1.00 88.69 89 ALA A C 1
ATOM 681 O O . ALA A 1 89 ? 2.474 12.662 -1.325 1.00 88.69 89 ALA A O 1
ATOM 682 N N . LEU A 1 90 ? 2.153 14.497 -0.072 1.00 89.12 90 LEU A N 1
ATOM 683 C CA . LEU A 1 90 ? 3.355 14.343 0.756 1.00 89.12 90 LEU A CA 1
ATOM 684 C C . LEU A 1 90 ? 3.286 13.165 1.739 1.00 89.12 90 LEU A C 1
ATOM 686 O O . LEU A 1 90 ? 4.322 12.718 2.202 1.00 89.12 90 LEU A O 1
ATOM 690 N N . GLN A 1 91 ? 2.093 12.677 2.086 1.00 80.25 91 GLN A N 1
ATOM 691 C CA . GLN A 1 91 ? 1.928 11.497 2.948 1.00 80.25 91 GLN A CA 1
ATOM 692 C C . GLN A 1 91 ? 1.981 10.176 2.173 1.00 80.25 91 GLN A C 1
ATOM 694 O O . GLN A 1 91 ? 2.214 9.122 2.760 1.00 80.25 91 GLN A O 1
ATOM 699 N N . ALA A 1 92 ? 1.675 10.216 0.875 1.00 69.38 92 ALA A N 1
ATOM 700 C CA . ALA A 1 92 ? 1.648 9.040 0.012 1.00 69.38 92 ALA A CA 1
ATOM 701 C C . ALA A 1 92 ? 3.007 8.739 -0.648 1.00 69.38 92 ALA A C 1
ATOM 703 O O . ALA A 1 92 ? 3.129 7.690 -1.286 1.00 69.38 92 ALA A O 1
ATOM 704 N N . VAL A 1 93 ? 3.979 9.653 -0.519 1.00 53.97 93 VAL A N 1
ATOM 705 C CA . VAL A 1 93 ? 5.324 9.613 -1.119 1.00 53.97 93 VAL A CA 1
ATOM 706 C C . VAL A 1 93 ? 6.384 9.574 -0.031 1.00 53.97 93 VAL A C 1
ATOM 708 O O . VAL A 1 93 ? 6.258 10.365 0.926 1.00 53.97 93 VAL A O 1
#

Sequence (93 aa):
MEQRSFSALSLHPAILKALTEEGYQHATDIQSRAIPEVLKGRDLLAIAQTGTGKTAAFSLPMLHRLHHQPSGGGRQLRALILTPTRELALQAV

Foldseek 3Di:
DDFAFPVVLPFDVVLSVVCVVVVNGTQFPQLSVQSNCVLVVHDDDGDDDPPRCVLCSNVRSLVRVPVVDDDPDDDDDSDDDDDPDPVVVVVSD

Secondary structure (DSSP, 8-state):
----BGGGGT--HHHHHHHHHTT--B--HHHHHHHHHHHTT--------TTSSHHHHHHHHHHHHHHHS---SSS--------SSHHHHHHH-

pLDDT: mean 90.58, std 8.71, range [49.31, 96.56]

Radius of gyration: 13.91 Å; chains: 1; bounding box: 29×34×34 Å